Protein AF-A0A7S3ZDM8-F1 (afdb_monomer)

Structure (mmCIF, N/CA/C/O backbone):
data_AF-A0A7S3ZDM8-F1
#
_entry.id   AF-A0A7S3ZDM8-F1
#
loop_
_atom_site.group_PDB
_atom_site.id
_atom_site.type_symbol
_atom_site.label_atom_id
_atom_site.label_alt_id
_atom_site.label_comp_id
_atom_site.label_asym_id
_atom_site.label_entity_id
_atom_site.label_seq_id
_atom_site.pdbx_PDB_ins_code
_atom_site.Cartn_x
_atom_site.Cartn_y
_atom_site.Cartn_z
_atom_site.occupancy
_atom_site.B_iso_or_equiv
_atom_site.auth_seq_id
_atom_site.auth_comp_id
_atom_site.auth_asym_id
_atom_site.auth_atom_id
_atom_site.pdbx_PDB_model_num
ATOM 1 N N . PHE A 1 1 ? 28.206 9.295 -42.087 1.00 63.62 1 PHE A N 1
ATOM 2 C CA . PHE A 1 1 ? 29.499 9.952 -41.813 1.00 63.62 1 PHE A CA 1
ATOM 3 C C . PHE A 1 1 ? 30.711 9.133 -42.294 1.00 63.62 1 PHE A C 1
ATOM 5 O O . PHE A 1 1 ? 31.657 9.762 -42.730 1.00 63.62 1 PHE A O 1
ATOM 12 N N . LEU A 1 2 ? 30.675 7.784 -42.344 1.00 89.69 2 LEU A N 1
ATOM 13 C CA . LEU A 1 2 ? 31.757 6.954 -42.941 1.00 89.69 2 LEU A CA 1
ATOM 14 C C . LEU A 1 2 ? 31.311 5.938 -44.024 1.00 89.69 2 LEU A C 1
ATOM 16 O O . LEU A 1 2 ? 32.140 5.221 -44.565 1.00 89.69 2 LEU A O 1
ATOM 20 N N . ARG A 1 3 ? 30.014 5.883 -44.377 1.00 89.50 3 ARG A N 1
ATOM 21 C CA . ARG A 1 3 ? 29.419 4.890 -45.312 1.00 89.50 3 ARG A CA 1
ATOM 22 C C . ARG A 1 3 ? 29.640 3.417 -44.921 1.00 89.50 3 ARG A C 1
ATOM 24 O O . ARG A 1 3 ? 29.490 2.533 -45.758 1.00 89.50 3 ARG A O 1
ATOM 31 N N . GLU A 1 4 ? 29.946 3.151 -43.660 1.00 90.81 4 GLU A N 1
ATOM 32 C CA . GLU A 1 4 ? 30.005 1.788 -43.142 1.00 90.81 4 GLU A CA 1
ATOM 33 C C . GLU A 1 4 ? 28.607 1.150 -43.109 1.00 90.81 4 GLU A C 1
ATOM 35 O O . GLU A 1 4 ? 27.610 1.860 -42.910 1.00 90.81 4 GLU A O 1
ATOM 40 N N . PRO A 1 5 ? 28.512 -0.178 -43.301 1.00 92.00 5 PRO A N 1
ATOM 41 C CA . PRO A 1 5 ? 27.270 -0.895 -43.070 1.00 92.00 5 PRO A CA 1
ATOM 42 C C . PRO A 1 5 ? 26.828 -0.734 -41.604 1.00 92.00 5 PRO A C 1
ATOM 44 O O . PRO A 1 5 ? 27.678 -0.633 -40.716 1.00 92.00 5 PRO A O 1
ATOM 47 N N . PRO A 1 6 ? 25.512 -0.721 -41.323 1.00 91.06 6 PRO A N 1
ATOM 48 C CA . PRO A 1 6 ? 25.009 -0.601 -39.960 1.00 91.06 6 PRO A CA 1
ATOM 49 C C . PRO A 1 6 ? 25.617 -1.664 -39.041 1.00 91.06 6 PRO A C 1
ATOM 51 O O . PRO A 1 6 ? 25.611 -2.856 -39.362 1.00 91.06 6 PRO A O 1
ATOM 54 N N . ALA A 1 7 ? 26.125 -1.237 -37.884 1.00 90.31 7 ALA A N 1
ATOM 55 C CA . ALA A 1 7 ? 26.626 -2.158 -36.876 1.00 90.31 7 ALA A CA 1
ATOM 56 C C . ALA A 1 7 ? 25.489 -3.048 -36.359 1.00 90.31 7 ALA A C 1
ATOM 58 O O . ALA A 1 7 ? 24.348 -2.607 -36.212 1.00 90.31 7 ALA A O 1
ATOM 59 N N . LYS A 1 8 ? 25.810 -4.304 -36.035 1.00 91.81 8 LYS A N 1
ATOM 60 C CA . LYS A 1 8 ? 24.876 -5.160 -35.304 1.00 91.81 8 LYS A CA 1
ATOM 61 C C . LYS A 1 8 ? 24.687 -4.579 -33.910 1.00 91.81 8 LYS A C 1
ATOM 63 O O . LYS A 1 8 ? 25.659 -4.335 -33.201 1.00 91.81 8 LYS A O 1
ATOM 68 N N . PHE A 1 9 ? 23.439 -4.409 -33.513 1.00 88.25 9 PHE A N 1
ATOM 69 C CA . PHE A 1 9 ? 23.086 -3.990 -32.171 1.00 88.25 9 PHE A CA 1
ATOM 70 C C . PHE A 1 9 ? 21.857 -4.766 -31.707 1.00 88.25 9 PHE A C 1
ATOM 72 O O . PHE A 1 9 ? 21.109 -5.315 -32.518 1.00 88.25 9 PHE A O 1
ATOM 79 N N . LEU A 1 10 ? 21.680 -4.841 -30.393 1.00 86.50 10 LEU A N 1
ATOM 80 C CA . LEU A 1 10 ? 20.517 -5.450 -29.767 1.00 86.50 10 LEU A CA 1
ATOM 81 C C . LEU A 1 10 ? 19.801 -4.373 -28.968 1.00 86.50 10 LEU A C 1
ATOM 83 O O . LEU A 1 10 ? 20.408 -3.710 -28.124 1.00 86.50 10 LEU A O 1
ATOM 87 N N . TRP A 1 11 ? 18.508 -4.216 -29.227 1.00 80.69 11 TRP A N 1
ATOM 88 C CA . TRP A 1 11 ? 17.647 -3.451 -28.340 1.00 80.69 11 TRP A CA 1
ATOM 89 C C . TRP A 1 11 ? 17.573 -4.185 -27.000 1.00 80.69 11 TRP A C 1
ATOM 91 O O . TRP A 1 11 ? 17.268 -5.376 -26.952 1.00 80.69 11 TRP A O 1
ATOM 101 N N . SER A 1 12 ? 17.902 -3.488 -25.915 1.00 79.25 12 SER A N 1
ATOM 102 C CA . SER A 1 12 ? 17.826 -4.022 -24.555 1.00 79.25 12 SER A CA 1
ATOM 103 C C . SER A 1 12 ? 16.891 -3.158 -23.718 1.00 79.25 12 SER A C 1
ATOM 105 O O . SER A 1 12 ? 16.819 -1.946 -23.913 1.00 79.25 12 SER A O 1
ATOM 107 N N . GLY A 1 13 ? 16.171 -3.786 -22.788 1.00 83.00 13 GLY A N 1
ATOM 108 C CA . GLY A 1 13 ? 15.216 -3.107 -21.916 1.00 83.00 13 GLY A CA 1
ATOM 109 C C . GLY A 1 13 ? 13.762 -3.471 -22.204 1.00 83.00 13 GLY A C 1
ATOM 110 O O . GLY A 1 13 ? 13.467 -4.482 -22.834 1.00 83.00 13 GLY A O 1
ATOM 111 N N . PHE A 1 14 ? 12.859 -2.660 -21.657 1.00 88.19 14 PHE A N 1
ATOM 112 C CA . PHE A 1 14 ? 11.418 -2.838 -21.793 1.00 88.19 14 PHE A CA 1
ATOM 113 C C . PHE A 1 14 ? 10.937 -2.258 -23.129 1.00 88.19 14 PHE A C 1
ATOM 115 O O . PHE A 1 14 ? 11.175 -1.081 -23.397 1.00 88.19 14 PHE A O 1
ATOM 122 N N . ASP A 1 15 ? 10.256 -3.070 -23.937 1.00 90.56 15 ASP A N 1
ATOM 123 C CA . ASP A 1 15 ? 9.622 -2.638 -25.184 1.00 90.56 15 ASP A CA 1
ATOM 124 C C . ASP A 1 15 ? 8.120 -2.371 -24.945 1.00 90.56 15 ASP A C 1
ATOM 126 O O . ASP A 1 15 ? 7.346 -3.322 -24.769 1.00 90.56 15 ASP A O 1
ATOM 130 N N . PRO A 1 16 ? 7.681 -1.097 -24.933 1.00 89.88 16 PRO A N 1
ATOM 131 C CA . PRO A 1 16 ? 6.282 -0.756 -24.705 1.00 89.88 16 PRO A CA 1
ATOM 132 C C . PRO A 1 16 ? 5.371 -1.186 -25.861 1.00 89.88 16 PRO A C 1
ATOM 134 O O . PRO A 1 16 ? 4.211 -1.508 -25.615 1.00 89.88 16 PRO A O 1
ATOM 137 N N . HIS A 1 17 ? 5.862 -1.234 -27.104 1.00 90.44 17 HIS A N 1
ATOM 138 C CA . HIS A 1 17 ? 5.053 -1.658 -28.247 1.00 90.44 17 HIS A CA 1
ATOM 139 C C . HIS A 1 17 ? 4.777 -3.156 -28.185 1.00 90.44 17 HIS A C 1
ATOM 141 O O . HIS A 1 17 ? 3.628 -3.573 -28.329 1.00 90.44 17 HIS A O 1
ATOM 147 N N . ALA A 1 18 ? 5.807 -3.955 -27.896 1.00 89.69 18 ALA A N 1
ATOM 148 C CA . ALA A 1 18 ? 5.643 -5.390 -27.693 1.00 89.69 18 ALA A CA 1
ATOM 149 C C . ALA A 1 18 ? 4.737 -5.691 -26.488 1.00 89.69 18 ALA A C 1
ATOM 151 O O . ALA A 1 18 ? 3.889 -6.579 -26.562 1.00 89.69 18 ALA A O 1
ATOM 152 N N . TYR A 1 19 ? 4.869 -4.929 -25.394 1.00 88.56 19 TYR A N 1
ATOM 153 C CA . TYR A 1 19 ? 3.989 -5.064 -24.233 1.00 88.56 19 TYR A CA 1
ATOM 154 C C . TYR A 1 19 ? 2.526 -4.749 -24.570 1.00 88.56 19 TYR A C 1
ATOM 156 O O . TYR A 1 19 ? 1.648 -5.535 -24.228 1.00 88.56 19 TYR A O 1
ATOM 164 N N . LEU A 1 20 ? 2.252 -3.642 -25.267 1.00 88.44 20 LEU A N 1
ATOM 165 C CA . LEU A 1 20 ? 0.889 -3.272 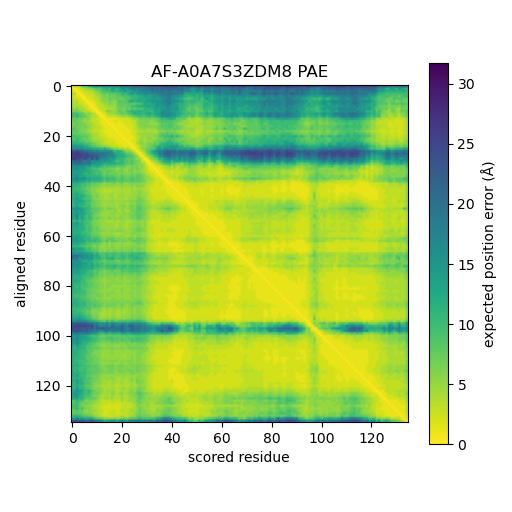-25.658 1.00 88.44 20 LEU A CA 1
ATOM 166 C C . LEU A 1 20 ? 0.277 -4.280 -26.633 1.00 88.44 20 LEU A C 1
ATOM 168 O O . LEU A 1 20 ? -0.886 -4.632 -26.475 1.00 88.44 20 LEU A O 1
ATOM 172 N N . ALA A 1 21 ? 1.056 -4.782 -27.595 1.00 89.38 21 ALA A N 1
ATOM 173 C CA . ALA A 1 21 ? 0.606 -5.837 -28.499 1.00 89.38 21 ALA A CA 1
ATOM 174 C C . ALA A 1 21 ? 0.275 -7.128 -27.736 1.00 89.38 21 ALA A C 1
ATOM 176 O O . ALA A 1 21 ? -0.737 -7.761 -28.022 1.00 89.38 21 ALA A O 1
ATOM 177 N N . LYS A 1 22 ? 1.088 -7.484 -26.730 1.00 86.56 22 LYS A N 1
ATOM 178 C CA . LYS A 1 22 ? 0.808 -8.617 -25.842 1.00 86.56 22 LYS A CA 1
ATOM 179 C C . LYS A 1 22 ? -0.497 -8.410 -25.073 1.00 86.56 22 LYS A C 1
ATOM 181 O O . LYS A 1 22 ? -1.328 -9.302 -25.092 1.00 86.56 22 LYS A O 1
ATOM 186 N N . VAL A 1 23 ? -0.681 -7.256 -24.426 1.00 84.00 23 VAL A N 1
ATOM 187 C CA . VAL A 1 23 ? -1.902 -6.949 -23.655 1.00 84.00 23 VAL A CA 1
ATOM 188 C C . VAL A 1 23 ? -3.141 -6.931 -24.550 1.00 84.00 23 VAL A C 1
ATOM 190 O O . VAL A 1 23 ? -4.175 -7.435 -24.150 1.00 84.00 23 VAL A O 1
ATOM 193 N N . ALA A 1 24 ? -3.044 -6.389 -25.766 1.00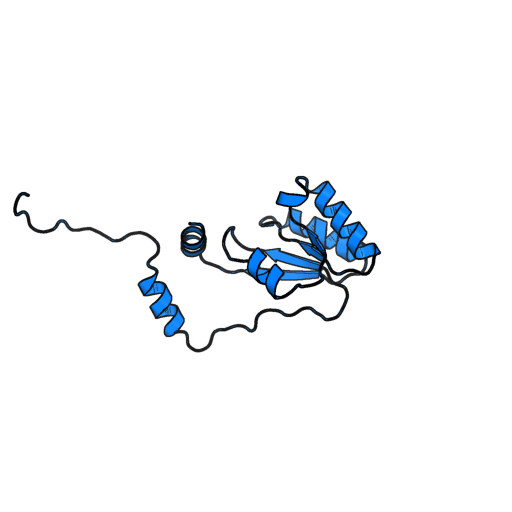 83.31 24 ALA A N 1
ATOM 194 C CA . ALA A 1 24 ? -4.159 -6.371 -26.712 1.00 83.31 24 ALA A CA 1
ATOM 195 C C . ALA A 1 24 ? -4.519 -7.765 -27.255 1.00 83.31 24 ALA A C 1
ATOM 197 O O . ALA A 1 24 ? -5.655 -7.981 -27.658 1.00 83.31 24 ALA A O 1
ATOM 198 N N . ALA A 1 25 ? -3.556 -8.690 -27.298 1.00 82.81 25 ALA A N 1
ATOM 199 C CA . ALA A 1 25 ? -3.792 -10.083 -27.675 1.00 82.81 25 ALA A CA 1
ATOM 200 C C . ALA A 1 25 ? -4.335 -10.934 -26.511 1.00 82.81 25 ALA A C 1
ATOM 202 O O . ALA A 1 25 ? -4.917 -11.989 -26.751 1.00 82.81 25 ALA A O 1
ATOM 203 N N . ASP A 1 26 ? -4.136 -10.484 -25.271 1.00 78.50 26 ASP A N 1
ATOM 204 C CA . ASP A 1 26 ? -4.660 -11.086 -24.041 1.00 78.50 26 ASP A CA 1
ATOM 205 C C . ASP A 1 26 ? -6.071 -10.513 -23.777 1.00 78.50 26 ASP A C 1
ATOM 207 O O . ASP A 1 26 ? -6.286 -9.696 -22.884 1.00 78.50 26 ASP A O 1
ATOM 211 N N . ASP A 1 27 ? -7.031 -10.882 -24.634 1.00 59.75 27 ASP A N 1
ATOM 212 C CA . ASP A 1 27 ? -8.394 -10.310 -24.704 1.00 59.75 27 ASP A CA 1
ATOM 213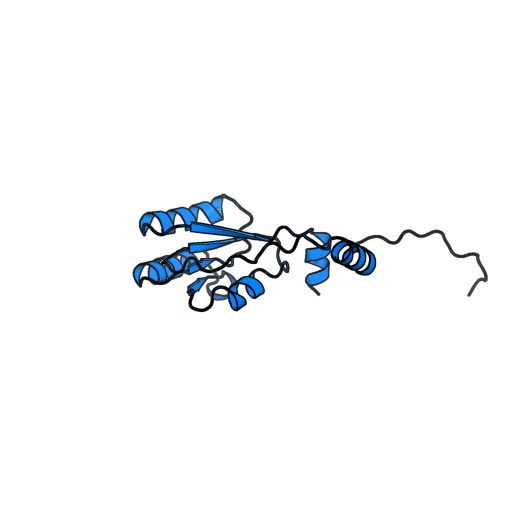 C C . ASP A 1 27 ? -9.228 -10.515 -23.413 1.00 59.75 27 ASP A C 1
ATOM 215 O O . ASP A 1 27 ? -10.273 -9.896 -23.239 1.00 59.75 27 ASP A O 1
ATOM 219 N N . ASP A 1 28 ? -8.764 -11.352 -22.473 1.00 53.28 28 ASP A N 1
ATOM 220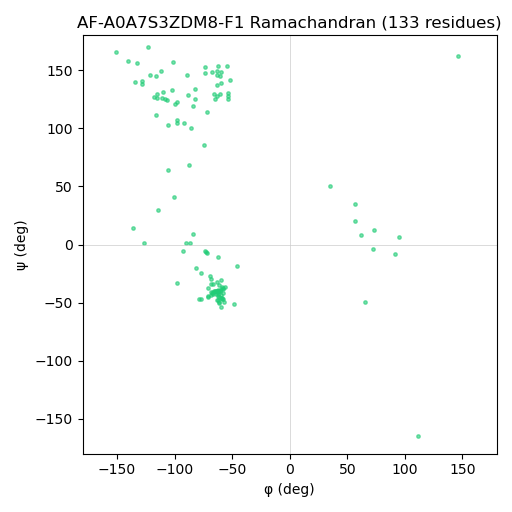 C CA . ASP A 1 28 ? -9.644 -11.980 -21.474 1.00 53.28 28 ASP A CA 1
ATOM 221 C C . ASP A 1 28 ? -9.121 -11.986 -20.021 1.00 53.28 28 ASP A C 1
ATOM 223 O O . ASP A 1 28 ? -9.654 -12.690 -19.165 1.00 53.28 28 ASP A O 1
ATOM 227 N N . SER A 1 29 ? -8.083 -11.209 -19.684 1.00 56.25 29 SER A N 1
ATOM 228 C CA . SER A 1 29 ? -7.503 -11.217 -18.324 1.00 56.25 29 SER A CA 1
ATOM 229 C C . SER A 1 29 ? -7.662 -9.904 -17.551 1.00 56.25 29 SER A C 1
ATOM 231 O O . SER A 1 29 ? -6.819 -9.558 -16.713 1.00 56.25 29 SER A O 1
ATOM 233 N N . TRP A 1 30 ? -8.722 -9.138 -17.809 1.00 57.22 30 TRP A N 1
ATOM 234 C CA . TRP A 1 30 ? -9.079 -8.039 -16.915 1.00 57.22 30 TRP A CA 1
ATOM 235 C C . TRP A 1 30 ? -9.710 -8.632 -15.658 1.00 57.22 30 TRP A C 1
ATOM 237 O O . TRP A 1 30 ? -10.928 -8.760 -15.566 1.00 57.22 30 TRP A O 1
ATOM 247 N N . GLU A 1 31 ? -8.883 -9.015 -14.682 1.00 65.25 31 GLU A N 1
ATOM 248 C CA . GLU A 1 31 ? -9.400 -9.300 -13.346 1.00 65.25 31 GLU A CA 1
ATOM 249 C C . GLU A 1 31 ? -10.203 -8.084 -12.870 1.00 65.25 31 GLU A C 1
ATOM 251 O O . GLU A 1 31 ? -9.721 -6.942 -12.919 1.00 65.25 31 GLU A O 1
ATOM 256 N N . GLU A 1 32 ? -11.442 -8.321 -12.429 1.00 73.62 32 GLU A N 1
ATOM 257 C CA . GLU A 1 32 ? -12.236 -7.271 -11.808 1.00 73.62 32 GLU A CA 1
ATOM 258 C C . GLU A 1 32 ? -11.427 -6.658 -10.665 1.00 73.62 32 GLU A C 1
ATOM 260 O O . GLU A 1 32 ? -10.932 -7.347 -9.768 1.00 73.62 32 GLU A O 1
ATOM 265 N N . LEU A 1 33 ? -11.267 -5.334 -10.712 1.00 80.69 33 LEU A N 1
ATOM 266 C CA . LEU A 1 33 ? -10.540 -4.636 -9.665 1.00 80.69 33 LEU A CA 1
ATOM 267 C C . LEU A 1 33 ? -11.237 -4.876 -8.322 1.00 80.69 33 LEU A C 1
ATOM 269 O O . LEU A 1 33 ? -12.463 -4.787 -8.246 1.00 80.69 33 LEU A O 1
ATOM 273 N N . PRO A 1 34 ? -10.475 -5.105 -7.243 1.00 86.69 34 PRO A N 1
ATOM 274 C CA . PRO A 1 34 ? -11.072 -5.391 -5.956 1.00 86.69 34 PRO A CA 1
ATOM 275 C C . PRO A 1 34 ? -11.897 -4.196 -5.461 1.00 86.69 34 PRO A C 1
ATOM 277 O O . PRO A 1 34 ? -11.471 -3.039 -5.536 1.00 86.69 34 PRO A O 1
ATOM 280 N N . GLU A 1 35 ? -13.072 -4.496 -4.912 1.00 91.06 35 GLU A N 1
ATOM 281 C CA . GLU A 1 35 ? -13.994 -3.503 -4.360 1.00 91.06 35 GLU A CA 1
ATOM 282 C C . GLU A 1 35 ? -13.931 -3.447 -2.820 1.00 91.06 35 GLU A C 1
ATOM 284 O O . GLU A 1 35 ? -13.502 -4.414 -2.167 1.00 91.06 35 GLU A O 1
ATOM 289 N N . PRO A 1 36 ? -14.338 -2.325 -2.196 1.00 92.06 36 PRO A N 1
ATOM 290 C CA . PRO A 1 36 ? -14.575 -2.236 -0.754 1.00 92.06 36 PRO A CA 1
ATOM 291 C C . PRO A 1 36 ? -15.518 -3.339 -0.250 1.00 92.06 36 PRO A C 1
ATOM 293 O O . PRO A 1 36 ? -16.506 -3.660 -0.899 1.00 92.06 36 PRO A O 1
ATOM 296 N N . SER A 1 37 ? -15.262 -3.890 0.939 1.00 91.12 37 SER A N 1
ATOM 297 C CA . SER A 1 37 ? -16.088 -4.972 1.509 1.00 91.12 37 SER A CA 1
ATOM 298 C C . SER A 1 37 ? -17.466 -4.518 2.011 1.00 91.12 37 SER A C 1
ATOM 300 O O . SER A 1 37 ? -18.255 -5.344 2.459 1.00 91.12 37 SER A O 1
ATOM 302 N N . GLY A 1 38 ? -17.741 -3.209 2.023 1.00 90.38 38 GLY A N 1
ATOM 303 C CA . GLY A 1 38 ? -18.951 -2.629 2.621 1.00 90.38 38 GLY A CA 1
ATOM 304 C C . GLY A 1 38 ? -18.970 -2.643 4.156 1.00 90.38 38 GLY A C 1
ATOM 305 O O . GLY A 1 38 ? -19.875 -2.076 4.762 1.00 90.38 38 GLY A O 1
ATOM 306 N N . SER A 1 39 ? -17.961 -3.241 4.791 1.00 94.75 39 SER A N 1
ATOM 307 C CA . SER A 1 39 ? -17.802 -3.314 6.243 1.00 94.75 39 SER A CA 1
ATOM 308 C C . SER A 1 39 ? -16.462 -2.718 6.678 1.00 94.75 39 SER A C 1
ATOM 310 O O . SER A 1 39 ? -15.605 -2.394 5.848 1.00 94.75 39 SER A O 1
ATOM 312 N N . GLN A 1 40 ? -16.282 -2.533 7.988 1.00 97.62 40 GLN A N 1
ATOM 313 C CA . GLN A 1 40 ? -15.012 -2.043 8.506 1.00 97.62 40 GLN A CA 1
ATOM 314 C C . GLN A 1 40 ? -13.897 -3.053 8.211 1.00 97.62 40 GLN A C 1
ATOM 316 O O . GLN A 1 40 ? -14.002 -4.222 8.572 1.00 97.62 40 GLN A O 1
ATOM 321 N N . GLU A 1 41 ? -12.807 -2.597 7.598 1.00 97.75 41 GLU A N 1
ATOM 322 C CA . GLU A 1 41 ? -11.679 -3.454 7.229 1.00 97.75 41 GLU A CA 1
ATOM 323 C C . GLU A 1 41 ? -10.339 -2.704 7.218 1.00 97.75 41 GLU A C 1
ATOM 325 O O . GLU A 1 41 ? -10.283 -1.469 7.186 1.00 97.75 41 GLU A O 1
ATOM 330 N N . MET A 1 42 ? -9.245 -3.464 7.182 1.00 97.56 42 MET A N 1
ATOM 331 C CA . MET A 1 42 ? -7.918 -2.960 6.846 1.00 97.56 42 MET A CA 1
ATOM 332 C C . MET A 1 42 ? -7.466 -3.523 5.496 1.00 97.56 42 MET A C 1
ATOM 334 O O . MET A 1 42 ? -7.394 -4.737 5.317 1.00 97.56 42 MET A O 1
ATOM 338 N N . VAL A 1 43 ? -7.083 -2.645 4.571 1.00 95.88 43 VAL A N 1
ATOM 339 C CA . VAL A 1 43 ? -6.502 -3.027 3.278 1.00 95.88 43 VAL A CA 1
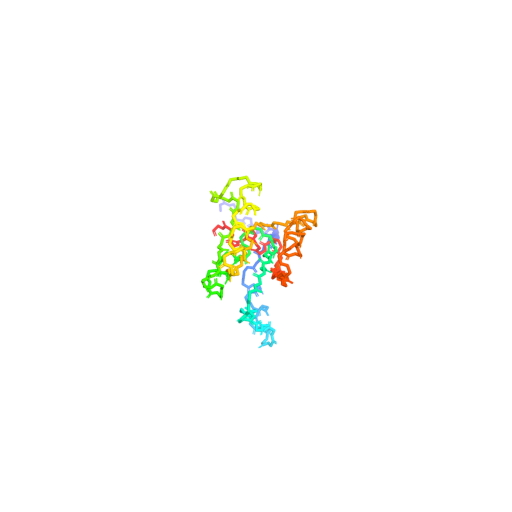ATOM 340 C C . VAL A 1 43 ? -5.004 -2.737 3.281 1.00 95.88 43 VAL A C 1
ATOM 342 O O . VAL A 1 43 ? -4.582 -1.606 3.519 1.00 95.88 43 VAL A O 1
ATOM 345 N N . LEU A 1 44 ? -4.187 -3.753 3.004 1.00 94.44 44 LEU A N 1
ATOM 346 C CA . LEU A 1 44 ? -2.742 -3.620 2.814 1.00 94.44 44 LEU A CA 1
ATOM 347 C C . LEU A 1 44 ? -2.427 -3.586 1.319 1.00 94.44 44 LEU A C 1
ATOM 349 O O . LEU A 1 44 ? -2.731 -4.547 0.615 1.00 94.44 44 LEU A O 1
ATOM 353 N N . LEU A 1 45 ? -1.796 -2.514 0.838 1.00 92.50 45 LEU A N 1
ATOM 354 C CA . LEU A 1 45 ? -1.321 -2.445 -0.545 1.00 92.50 45 LEU A CA 1
ATOM 355 C C . LEU A 1 45 ? 0.099 -3.011 -0.641 1.00 92.50 45 LEU A C 1
ATOM 357 O O . LEU A 1 45 ? 0.995 -2.592 0.095 1.00 92.50 45 LEU A O 1
ATOM 361 N N . VAL A 1 46 ? 0.318 -3.941 -1.568 1.00 90.06 46 VAL A N 1
ATOM 362 C CA . VAL A 1 46 ? 1.611 -4.603 -1.796 1.00 90.06 46 VAL A CA 1
ATOM 363 C C . VAL A 1 46 ? 1.975 -4.512 -3.273 1.00 90.06 46 VAL A C 1
ATOM 365 O O . VAL A 1 46 ? 1.113 -4.595 -4.140 1.00 90.06 46 VAL A O 1
ATOM 368 N N . GLY A 1 47 ? 3.249 -4.277 -3.575 1.00 87.81 47 GLY A N 1
ATOM 369 C CA . GLY A 1 47 ? 3.750 -4.211 -4.950 1.00 87.81 47 GLY A CA 1
ATOM 370 C C . GLY A 1 47 ? 4.881 -3.194 -5.112 1.00 87.81 47 GLY A C 1
ATOM 371 O O . GLY A 1 47 ? 5.045 -2.302 -4.267 1.00 87.81 47 GLY A O 1
ATOM 372 N N . PRO A 1 48 ? 5.666 -3.283 -6.198 1.00 85.81 48 PRO A N 1
ATOM 373 C CA . PRO A 1 48 ? 6.837 -2.434 -6.408 1.00 85.81 48 PRO A CA 1
ATOM 374 C C . PRO A 1 48 ? 6.454 -0.949 -6.502 1.00 85.81 48 PRO A C 1
ATOM 376 O O . PRO A 1 48 ? 5.322 -0.627 -6.854 1.00 85.81 48 PRO A O 1
ATOM 379 N N . PRO A 1 49 ? 7.347 -0.003 -6.163 1.00 85.38 49 PRO A N 1
ATOM 380 C CA . PRO A 1 49 ? 7.075 1.423 -6.370 1.00 85.38 49 PRO A CA 1
ATOM 381 C C . PRO A 1 49 ? 6.692 1.709 -7.834 1.00 85.38 49 PRO A C 1
ATOM 383 O O . PRO A 1 49 ? 7.063 0.950 -8.724 1.00 85.38 49 PRO A O 1
ATOM 386 N N . ALA A 1 50 ? 5.917 2.776 -8.060 1.00 83.75 50 ALA A N 1
ATOM 387 C CA . ALA A 1 50 ? 5.380 3.178 -9.372 1.00 83.75 50 ALA A CA 1
ATOM 388 C C . ALA A 1 50 ? 4.433 2.183 -10.080 1.00 83.75 50 ALA A C 1
ATOM 390 O O . ALA A 1 50 ? 3.980 2.440 -11.186 1.00 83.75 50 ALA A O 1
ATOM 391 N N . SER A 1 51 ? 4.018 1.100 -9.419 1.00 86.25 51 SER A N 1
ATOM 392 C CA . SER A 1 51 ? 3.042 0.142 -9.968 1.00 86.25 51 SER A CA 1
ATOM 393 C C . SER A 1 51 ? 1.592 0.657 -10.054 1.00 86.25 51 SER A C 1
ATOM 395 O O . SER A 1 51 ? 0.718 -0.025 -10.579 1.00 86.25 51 SER A O 1
ATOM 397 N N . GLY A 1 52 ? 1.299 1.838 -9.497 1.00 86.88 52 GLY A N 1
ATOM 398 C CA . GLY A 1 52 ? -0.047 2.427 -9.499 1.00 86.88 52 GLY A CA 1
ATOM 399 C C . GLY A 1 52 ? -0.914 2.163 -8.256 1.00 86.88 52 GLY A C 1
ATOM 400 O O . GLY A 1 52 ? -2.062 2.604 -8.241 1.00 86.88 52 GLY A O 1
ATOM 401 N N . LYS A 1 53 ? -0.389 1.534 -7.191 1.00 88.81 53 LYS A N 1
ATOM 402 C CA . LYS A 1 53 ? -1.121 1.231 -5.932 1.00 88.81 53 LYS A CA 1
ATOM 403 C C . LYS A 1 53 ? -1.883 2.430 -5.380 1.00 88.81 53 LYS A C 1
ATOM 405 O O . LYS A 1 53 ? -3.082 2.347 -5.128 1.00 88.81 53 LYS A O 1
ATOM 410 N N . SER A 1 54 ? -1.202 3.566 -5.244 1.00 88.38 54 SER A N 1
ATOM 411 C CA . SER A 1 54 ? -1.800 4.786 -4.702 1.00 88.38 54 SER A CA 1
ATOM 412 C C . SER A 1 54 ? -2.940 5.301 -5.582 1.00 88.38 54 SER A C 1
ATOM 414 O O . SER A 1 54 ? -3.912 5.852 -5.071 1.00 88.38 54 SER A O 1
ATOM 416 N N . ARG A 1 55 ? -2.860 5.107 -6.907 1.00 89.94 55 ARG A N 1
ATOM 417 C CA . ARG A 1 55 ? -3.949 5.456 -7.826 1.00 89.94 55 ARG A CA 1
ATOM 418 C C . ARG A 1 55 ? -5.133 4.508 -7.654 1.00 89.94 55 ARG A C 1
ATOM 420 O O . ARG A 1 55 ? -6.255 4.991 -7.549 1.00 89.94 55 ARG A O 1
ATOM 427 N N . LEU A 1 56 ? -4.891 3.200 -7.545 1.00 89.69 56 LEU A N 1
ATOM 428 C CA . LEU A 1 56 ? -5.937 2.210 -7.270 1.00 89.69 56 LEU A CA 1
ATOM 429 C C . LEU A 1 56 ? -6.680 2.529 -5.963 1.00 89.69 56 LEU A C 1
ATOM 431 O O . LEU A 1 56 ? -7.906 2.627 -5.959 1.00 89.69 56 LEU A O 1
ATOM 435 N N . ALA A 1 57 ? -5.942 2.781 -4.879 1.00 91.12 57 ALA A N 1
ATOM 436 C CA . ALA A 1 57 ? -6.521 3.115 -3.581 1.00 91.12 57 ALA A CA 1
ATOM 437 C C . ALA A 1 57 ? -7.336 4.415 -3.612 1.00 91.12 57 ALA A C 1
ATOM 439 O O . ALA A 1 57 ? -8.457 4.441 -3.112 1.00 91.12 57 ALA A O 1
ATOM 440 N N . LYS A 1 58 ? -6.834 5.477 -4.257 1.00 90.75 58 LYS A N 1
ATOM 441 C CA . LYS A 1 58 ? -7.587 6.736 -4.418 1.00 90.75 58 LYS A CA 1
ATOM 442 C C . LYS A 1 58 ? -8.885 6.557 -5.206 1.00 90.75 58 LYS A C 1
ATOM 444 O O . LYS A 1 58 ? -9.867 7.242 -4.926 1.00 90.75 58 LYS A O 1
ATOM 449 N N . THR A 1 59 ? -8.889 5.668 -6.195 1.00 91.25 59 THR A N 1
ATOM 450 C CA . THR A 1 59 ? -10.068 5.430 -7.032 1.00 91.25 59 THR A CA 1
ATOM 451 C C . THR A 1 59 ? -11.111 4.570 -6.319 1.00 91.25 59 THR A C 1
ATOM 453 O O . THR A 1 59 ? -12.287 4.931 -6.345 1.00 91.25 59 THR A O 1
ATOM 456 N N . LYS A 1 60 ? -10.695 3.464 -5.687 1.00 92.88 60 LYS A N 1
ATOM 457 C CA . LYS A 1 60 ? -11.602 2.430 -5.156 1.00 92.88 60 LYS A CA 1
ATOM 458 C C . LYS A 1 60 ? -11.897 2.555 -3.662 1.00 92.88 60 LYS A C 1
ATOM 460 O O . LYS A 1 60 ? -13.005 2.273 -3.234 1.00 92.88 60 LYS A O 1
ATOM 465 N N . LEU A 1 61 ? -10.947 3.027 -2.857 1.00 93.75 61 LEU A N 1
ATOM 466 C CA . LEU A 1 61 ? -11.055 3.068 -1.391 1.00 93.75 61 LEU A CA 1
ATOM 467 C C . LEU A 1 61 ? -11.424 4.469 -0.884 1.00 93.75 61 LEU A C 1
ATOM 469 O O . LEU A 1 61 ? -10.898 4.959 0.119 1.00 93.75 61 LEU A O 1
ATOM 473 N N . LYS A 1 62 ? -12.338 5.145 -1.588 1.00 91.12 62 LYS A N 1
ATOM 474 C CA . LYS A 1 62 ? -12.838 6.462 -1.176 1.00 91.12 62 LYS A CA 1
ATOM 475 C C . LYS A 1 62 ? -13.515 6.342 0.194 1.00 91.12 62 LYS A C 1
ATOM 477 O O . LYS A 1 62 ? -14.355 5.477 0.403 1.00 91.12 62 LYS A O 1
ATOM 482 N N . GLY A 1 63 ? -13.132 7.204 1.135 1.00 92.56 63 GLY A N 1
ATOM 483 C CA . GLY A 1 63 ? -13.647 7.187 2.511 1.00 92.56 63 GLY A CA 1
ATOM 484 C C . GLY A 1 63 ? -12.827 6.352 3.501 1.00 92.56 63 GLY A C 1
ATOM 485 O O . GLY A 1 63 ? -13.048 6.463 4.707 1.00 92.56 63 GLY A O 1
ATOM 486 N N . TYR A 1 64 ? -11.839 5.584 3.032 1.00 96.75 64 TYR A N 1
ATOM 487 C CA . TYR A 1 64 ? -10.891 4.909 3.916 1.00 96.75 64 TYR A CA 1
ATOM 488 C C . TYR A 1 64 ? -9.920 5.939 4.493 1.00 96.75 64 TYR A C 1
ATOM 490 O O . TYR A 1 64 ? -9.541 6.910 3.834 1.00 96.75 64 TYR A O 1
ATOM 498 N N . THR A 1 65 ? -9.472 5.713 5.727 1.00 96.19 65 THR A N 1
ATOM 499 C CA . THR A 1 65 ? -8.346 6.480 6.264 1.00 96.19 65 THR A CA 1
ATOM 500 C C . THR A 1 65 ? -7.079 6.028 5.559 1.00 96.19 65 THR A C 1
ATOM 502 O O . THR A 1 65 ? -6.659 4.878 5.700 1.00 96.19 65 THR A O 1
ATOM 505 N N . TRP A 1 66 ? -6.479 6.932 4.790 1.00 94.38 66 TRP A N 1
ATOM 506 C CA . TRP A 1 66 ? -5.255 6.646 4.060 1.00 94.38 66 TRP A CA 1
ATOM 507 C C . TRP A 1 66 ? -4.037 6.837 4.958 1.00 94.38 66 TRP A C 1
ATOM 509 O O . TRP A 1 66 ? -3.787 7.931 5.464 1.00 94.38 66 TRP A O 1
ATOM 519 N N . VAL A 1 67 ? -3.282 5.760 5.162 1.00 93.88 67 VAL A N 1
ATOM 520 C CA . VAL A 1 67 ? -2.068 5.752 5.973 1.00 93.88 67 VAL A CA 1
ATOM 521 C C . VAL A 1 67 ? -0.880 5.420 5.082 1.00 93.88 67 VAL A C 1
ATOM 523 O O . VAL A 1 67 ? -0.734 4.290 4.616 1.00 93.88 67 VAL A O 1
ATOM 526 N N . ASN A 1 68 ? -0.006 6.401 4.877 1.00 90.44 68 ASN A N 1
ATOM 527 C CA . ASN A 1 68 ? 1.252 6.235 4.157 1.00 90.44 68 ASN A CA 1
ATOM 528 C C . ASN A 1 68 ? 2.425 6.874 4.921 1.00 90.44 68 ASN A C 1
ATOM 530 O O . ASN A 1 68 ? 2.287 7.788 5.742 1.00 90.44 68 ASN A O 1
ATOM 534 N N . ARG A 1 69 ? 3.625 6.373 4.646 1.00 85.00 69 ARG A N 1
ATOM 535 C CA . ARG A 1 69 ? 4.846 6.781 5.335 1.00 85.00 69 ARG A CA 1
ATOM 536 C C . ARG A 1 69 ? 5.351 8.132 4.853 1.00 85.00 69 ARG A C 1
ATOM 538 O O . ARG A 1 69 ? 5.989 8.818 5.639 1.00 85.00 69 ARG A O 1
ATOM 545 N N . ASP A 1 70 ? 5.010 8.550 3.639 1.00 85.00 70 ASP A N 1
ATOM 546 C CA . ASP A 1 70 ? 5.402 9.866 3.126 1.00 85.00 70 ASP A CA 1
ATOM 547 C C . ASP A 1 70 ? 4.728 10.996 3.919 1.00 85.00 70 ASP A C 1
ATOM 549 O O . ASP A 1 70 ? 5.378 11.978 4.277 1.00 85.00 70 ASP A O 1
ATOM 553 N N . THR A 1 71 ? 3.451 10.833 4.288 1.00 87.75 71 THR A N 1
ATOM 554 C CA . THR A 1 71 ? 2.725 11.828 5.091 1.00 87.75 71 THR A CA 1
ATOM 5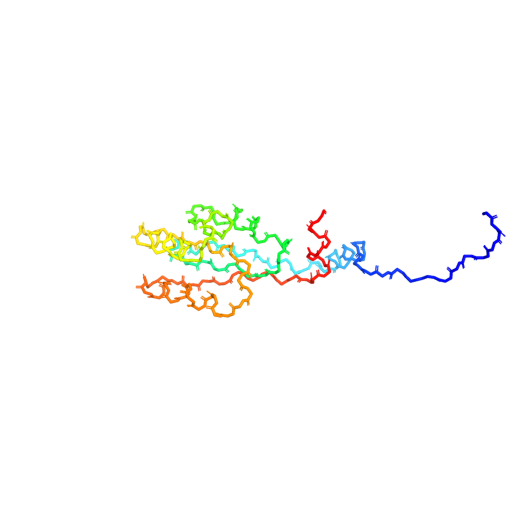55 C C . THR A 1 71 ? 3.090 11.740 6.571 1.00 87.75 71 THR A C 1
ATOM 557 O O . THR A 1 71 ? 3.381 12.757 7.203 1.00 87.75 71 THR A O 1
ATOM 560 N N . TYR A 1 72 ? 3.111 10.534 7.148 1.00 89.69 72 TYR A N 1
ATOM 561 C CA . TYR A 1 72 ? 3.288 10.366 8.596 1.00 89.69 72 TYR A CA 1
ATOM 562 C C . TYR A 1 72 ? 4.746 10.174 9.042 1.00 89.69 72 TYR A C 1
ATOM 564 O O . TYR A 1 72 ? 5.028 10.210 10.243 1.00 89.69 72 TYR A O 1
ATOM 572 N N . LYS A 1 73 ? 5.684 10.054 8.094 1.00 87.62 73 LYS A N 1
ATOM 573 C CA . LYS A 1 73 ? 7.152 9.953 8.232 1.00 87.62 73 LYS A CA 1
ATOM 574 C C . LYS A 1 73 ? 7.656 8.686 8.933 1.00 87.62 73 LYS A C 1
ATOM 576 O O . LYS A 1 73 ? 8.559 8.010 8.437 1.00 87.62 73 LYS A O 1
ATOM 581 N N . THR A 1 74 ? 7.092 8.341 10.089 1.00 90.38 74 THR A N 1
ATOM 582 C CA . THR A 1 74 ? 7.526 7.203 10.910 1.00 90.38 74 THR A CA 1
ATOM 583 C C . THR A 1 74 ? 6.483 6.091 10.937 1.00 90.38 74 THR A C 1
ATOM 585 O O . THR A 1 74 ? 5.276 6.329 10.866 1.00 90.38 74 THR A O 1
ATOM 588 N N . GLN A 1 75 ? 6.957 4.853 11.078 1.00 88.56 75 GLN A N 1
ATOM 589 C CA . GLN A 1 75 ? 6.099 3.669 11.166 1.00 88.56 75 GLN A CA 1
ATOM 590 C C . GLN A 1 75 ? 5.192 3.712 12.400 1.00 88.56 75 GLN A C 1
ATOM 592 O O . GLN A 1 75 ? 3.995 3.483 12.275 1.00 88.56 75 GLN A O 1
ATOM 597 N N . ALA A 1 76 ? 5.724 4.124 13.554 1.00 92.12 76 ALA A N 1
ATOM 598 C CA . ALA A 1 76 ? 4.940 4.284 14.778 1.00 92.12 76 ALA A CA 1
ATOM 599 C C . ALA A 1 76 ? 3.790 5.298 14.618 1.00 92.12 76 ALA A C 1
ATOM 601 O O . ALA A 1 76 ? 2.686 5.068 15.104 1.00 92.12 76 ALA A O 1
ATOM 602 N N . LYS A 1 77 ? 4.012 6.406 13.892 1.00 94.25 77 LYS A N 1
ATOM 603 C CA . LYS A 1 77 ? 2.941 7.371 13.592 1.00 94.25 77 LYS A CA 1
ATOM 604 C C . LYS A 1 77 ? 1.881 6.767 12.671 1.00 94.25 77 LYS A C 1
ATOM 606 O O . LYS A 1 77 ? 0.699 6.944 12.938 1.00 94.25 77 LYS A O 1
ATOM 611 N N . CYS A 1 78 ? 2.289 6.019 11.644 1.00 94.44 78 CYS A N 1
ATOM 612 C CA . CYS A 1 78 ? 1.356 5.304 10.767 1.00 94.44 78 CYS A CA 1
ATOM 613 C C . CYS A 1 78 ? 0.479 4.319 11.558 1.00 94.44 78 CYS A C 1
ATOM 615 O O . CYS A 1 78 ? -0.737 4.308 11.397 1.00 94.44 78 CYS A O 1
ATOM 617 N N . GLN A 1 79 ? 1.090 3.529 12.443 1.00 94.81 79 GLN A N 1
ATOM 618 C CA . GLN A 1 79 ? 0.395 2.564 13.299 1.00 94.81 79 GLN A CA 1
ATOM 619 C C . GLN A 1 79 ? -0.602 3.246 14.232 1.00 94.81 79 GLN A C 1
ATOM 621 O O . GLN A 1 79 ? -1.754 2.829 14.298 1.00 94.81 79 GLN A O 1
ATOM 626 N N . LYS A 1 80 ? -0.196 4.345 14.878 1.00 96.19 80 LYS A N 1
ATOM 627 C CA . LYS A 1 80 ? -1.082 5.124 15.748 1.00 96.19 80 LYS A CA 1
ATOM 628 C C . LYS A 1 80 ? -2.302 5.657 14.991 1.00 96.19 80 LYS A C 1
ATOM 630 O O . LYS A 1 80 ? -3.421 5.517 15.469 1.00 96.19 80 LYS A O 1
ATOM 635 N N . VAL A 1 81 ? -2.099 6.225 13.801 1.00 96.94 81 VAL A N 1
ATOM 636 C CA . VAL A 1 81 ? -3.200 6.730 12.963 1.00 96.94 81 VAL A CA 1
ATOM 637 C C . VAL A 1 81 ? -4.126 5.595 12.524 1.00 96.94 81 VAL A C 1
ATOM 639 O O . VAL A 1 81 ? -5.343 5.766 12.545 1.00 96.94 81 VAL A O 1
ATOM 642 N N . ALA A 1 82 ? -3.570 4.433 12.167 1.00 96.75 82 ALA A N 1
ATOM 643 C CA . ALA A 1 82 ? -4.363 3.253 11.842 1.00 96.75 82 ALA A CA 1
ATOM 644 C C . ALA A 1 82 ? -5.215 2.804 13.043 1.00 96.75 82 ALA A C 1
ATOM 646 O O . ALA A 1 82 ? -6.423 2.648 12.894 1.00 96.75 82 ALA A O 1
ATOM 647 N N . GLU A 1 83 ? -4.628 2.670 14.237 1.00 97.12 83 GLU A N 1
ATOM 648 C CA . GLU A 1 83 ? -5.358 2.319 15.468 1.00 97.12 83 GLU A CA 1
ATOM 649 C C . GLU A 1 83 ? -6.467 3.329 15.797 1.00 97.12 83 GLU A C 1
ATOM 651 O O . GLU A 1 83 ? -7.602 2.947 16.082 1.00 97.12 83 GLU A O 1
ATOM 656 N N . GLU A 1 84 ? -6.177 4.630 15.724 1.00 97.62 84 GLU A N 1
ATOM 657 C CA . GLU A 1 84 ? -7.164 5.684 15.981 1.00 97.62 84 GLU A CA 1
ATOM 658 C C . GLU A 1 84 ? -8.327 5.656 14.984 1.00 97.62 84 GLU A C 1
ATOM 660 O O . GLU A 1 84 ? -9.476 5.883 15.367 1.00 97.62 84 GLU A O 1
ATOM 665 N N . ALA A 1 85 ? -8.051 5.386 13.708 1.00 97.69 85 ALA A N 1
ATOM 666 C CA . ALA A 1 85 ? -9.081 5.274 12.684 1.00 97.69 85 ALA A CA 1
ATOM 667 C C . ALA A 1 85 ? -9.964 4.038 12.895 1.00 97.69 85 ALA A C 1
ATOM 669 O O . ALA A 1 85 ? -11.190 4.155 12.834 1.00 97.69 85 ALA A O 1
ATOM 670 N N . LEU A 1 86 ? -9.358 2.890 13.216 1.00 97.88 86 LEU A N 1
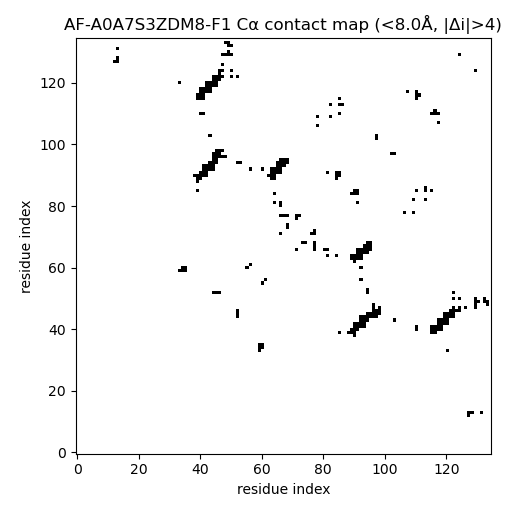ATOM 671 C CA . LEU A 1 86 ? -10.096 1.662 13.509 1.00 97.88 86 LEU A CA 1
ATOM 672 C C . LEU A 1 86 ? -10.978 1.815 14.755 1.00 97.88 86 LEU A C 1
ATOM 674 O O . LEU A 1 86 ? -12.141 1.422 14.731 1.00 97.88 86 LEU A O 1
ATOM 678 N N . ASN A 1 87 ? -10.480 2.469 15.808 1.00 97.19 87 ASN A N 1
ATOM 679 C CA . ASN A 1 87 ? -11.274 2.789 17.001 1.00 97.19 87 ASN A CA 1
ATOM 680 C C . ASN A 1 87 ? -12.494 3.671 16.704 1.00 97.19 87 ASN A C 1
ATOM 682 O O . ASN A 1 87 ? -13.508 3.573 17.386 1.00 97.19 87 ASN A O 1
ATOM 686 N N . LYS A 1 88 ? -12.409 4.530 15.684 1.00 97.12 88 LYS A N 1
ATOM 687 C CA . LYS A 1 88 ? -13.514 5.391 15.235 1.00 97.12 88 LYS A CA 1
ATOM 688 C C . LYS A 1 88 ? -14.479 4.682 14.276 1.00 97.12 88 LYS A C 1
ATOM 690 O O . LYS A 1 88 ? -15.300 5.352 13.657 1.00 97.12 88 LYS A O 1
ATOM 695 N N . GLY A 1 89 ? -14.357 3.365 14.098 1.00 96.69 89 GLY A N 1
ATOM 696 C CA . GLY A 1 89 ? -15.201 2.595 13.183 1.00 96.69 89 GLY A CA 1
ATOM 697 C C . GLY A 1 89 ? -14.880 2.810 11.699 1.00 96.69 89 GLY A C 1
ATOM 698 O O . GLY A 1 89 ? -15.665 2.414 10.844 1.00 96.69 89 GLY A O 1
ATOM 699 N N . LYS A 1 90 ? -13.750 3.448 11.359 1.00 97.62 90 LYS A N 1
ATOM 700 C CA . LYS A 1 90 ? -13.358 3.686 9.961 1.00 97.62 90 LYS A CA 1
ATOM 701 C C . LYS A 1 90 ? -12.529 2.529 9.419 1.00 97.62 90 LYS A C 1
ATOM 703 O O . LYS A 1 90 ? -11.715 1.959 10.146 1.00 97.62 90 LYS A O 1
ATOM 708 N N . SER A 1 91 ? -12.684 2.236 8.131 1.00 98.00 91 SER A N 1
ATOM 709 C CA . SER A 1 91 ? -11.752 1.372 7.402 1.00 98.00 91 SER A CA 1
ATOM 710 C C . SER A 1 91 ? -10.439 2.104 7.119 1.00 98.00 91 SER A C 1
ATOM 712 O O . SER A 1 91 ? -10.400 3.337 7.016 1.00 98.00 91 SER A O 1
ATOM 714 N N . VAL A 1 92 ? -9.351 1.347 6.999 1.00 97.31 92 VAL A N 1
ATOM 715 C CA . VAL A 1 92 ? -7.994 1.887 6.836 1.00 97.31 92 VAL A CA 1
ATOM 716 C C . VAL A 1 92 ? -7.320 1.249 5.633 1.00 97.31 92 VAL A C 1
ATOM 718 O O . VAL A 1 92 ? -7.415 0.042 5.437 1.00 97.31 92 VAL A O 1
ATOM 721 N N . VAL A 1 93 ? -6.606 2.049 4.844 1.00 96.25 93 VAL A N 1
ATOM 722 C CA . VAL A 1 93 ? -5.715 1.553 3.791 1.00 96.25 93 VAL A CA 1
ATOM 723 C C . VAL A 1 93 ? -4.269 1.906 4.120 1.00 96.25 93 VAL A C 1
ATOM 725 O O . VAL A 1 93 ? -3.944 3.070 4.359 1.00 96.25 93 VAL A O 1
ATOM 728 N N . ILE A 1 94 ? -3.404 0.892 4.134 1.00 94.38 94 ILE A N 1
ATOM 729 C CA . ILE A 1 94 ? -1.965 1.029 4.357 1.00 94.38 94 ILE A CA 1
ATOM 730 C C . ILE A 1 94 ? -1.264 1.039 2.996 1.00 94.38 94 ILE A C 1
ATOM 732 O O . ILE A 1 94 ? -1.092 -0.005 2.369 1.00 94.38 94 ILE A O 1
ATOM 736 N N . ASP A 1 95 ? -0.836 2.222 2.558 1.00 89.19 95 ASP A N 1
ATOM 737 C CA . ASP A 1 95 ? -0.071 2.435 1.323 1.00 89.19 95 ASP A CA 1
ATOM 738 C C . ASP A 1 95 ? 1.390 2.718 1.657 1.00 89.19 95 ASP A C 1
ATOM 740 O O . ASP A 1 95 ? 1.937 3.802 1.467 1.00 89.19 95 ASP A O 1
ATOM 744 N N . ASN A 1 96 ? 2.010 1.711 2.246 1.00 77.75 96 ASN A N 1
ATOM 745 C CA . ASN A 1 96 ? 3.448 1.643 2.374 1.00 77.75 96 ASN A CA 1
ATOM 746 C C . ASN A 1 96 ? 3.845 0.522 1.436 1.00 77.75 96 ASN A C 1
ATOM 748 O O . ASN A 1 96 ? 3.249 -0.543 1.527 1.00 77.75 96 ASN A O 1
ATOM 752 N N . THR A 1 97 ? 4.839 0.715 0.573 1.00 65.88 97 THR A N 1
ATOM 753 C CA . THR A 1 97 ? 5.344 -0.293 -0.383 1.00 65.88 97 THR A CA 1
ATOM 754 C C . THR A 1 97 ? 5.556 -1.692 0.231 1.00 65.88 97 THR A C 1
ATOM 756 O O . THR A 1 97 ? 5.618 -2.666 -0.511 1.00 65.88 97 THR A O 1
ATOM 759 N N . SER A 1 98 ? 5.653 -1.787 1.571 1.00 64.12 98 SER A N 1
ATOM 760 C CA . SER A 1 98 ? 5.512 -2.976 2.438 1.00 64.12 98 SER A CA 1
ATOM 761 C C . SER A 1 98 ? 6.033 -4.291 1.849 1.00 64.12 98 SER A C 1
ATOM 763 O O . SER A 1 98 ? 5.328 -5.306 1.907 1.00 64.12 98 SER A O 1
ATOM 765 N N . PRO A 1 99 ? 7.277 -4.331 1.328 1.00 61.50 99 PRO A N 1
ATOM 766 C CA . PRO A 1 99 ? 7.785 -5.551 0.713 1.00 61.50 99 PRO A CA 1
ATOM 767 C C . PRO A 1 99 ? 7.996 -6.656 1.759 1.00 61.50 99 PRO A C 1
ATOM 769 O O . PRO A 1 99 ? 7.755 -7.832 1.493 1.00 61.50 99 PRO A O 1
ATOM 772 N N . ALA A 1 100 ? 8.383 -6.287 2.984 1.00 80.31 100 ALA A N 1
ATOM 773 C CA . ALA A 1 100 ? 8.730 -7.234 4.034 1.00 80.31 100 ALA A CA 1
ATOM 774 C C . ALA A 1 100 ? 7.500 -7.792 4.770 1.00 80.31 100 ALA A C 1
ATOM 776 O O . ALA A 1 100 ? 6.647 -7.043 5.254 1.00 80.31 100 ALA A O 1
ATOM 777 N N . ALA A 1 101 ? 7.478 -9.115 4.959 1.00 86.38 101 ALA A N 1
ATOM 778 C CA . ALA A 1 101 ? 6.454 -9.811 5.740 1.00 86.38 101 ALA A CA 1
ATOM 779 C C . ALA A 1 101 ? 6.340 -9.273 7.177 1.00 86.38 101 ALA A C 1
ATOM 781 O O . ALA A 1 101 ? 5.235 -9.128 7.693 1.00 86.38 101 ALA A O 1
ATOM 782 N N . LYS A 1 102 ? 7.471 -8.891 7.791 1.00 87.75 102 LYS A N 1
ATOM 783 C CA . LYS A 1 102 ? 7.511 -8.297 9.135 1.00 87.75 102 LYS A CA 1
ATOM 784 C C . LYS A 1 102 ? 6.669 -7.021 9.232 1.00 87.75 102 LYS A C 1
ATOM 786 O O . LYS A 1 102 ? 5.855 -6.899 10.137 1.00 87.75 102 LYS A O 1
ATOM 791 N N . THR A 1 103 ? 6.807 -6.105 8.270 1.00 86.06 103 THR A N 1
ATOM 792 C CA . THR A 1 103 ? 6.037 -4.851 8.256 1.00 86.06 103 THR A CA 1
ATOM 793 C C . THR A 1 103 ? 4.539 -5.122 8.132 1.00 86.06 103 THR A C 1
ATOM 795 O O . THR A 1 103 ? 3.748 -4.484 8.820 1.00 86.06 103 THR A O 1
ATOM 798 N N . ARG A 1 104 ? 4.136 -6.099 7.307 1.00 90.75 104 ARG A N 1
ATOM 799 C CA . ARG A 1 104 ? 2.724 -6.497 7.183 1.00 90.75 104 ARG A CA 1
ATOM 800 C C . ARG A 1 104 ? 2.194 -7.132 8.470 1.00 90.75 104 ARG A C 1
ATOM 802 O O . ARG A 1 104 ? 1.081 -6.815 8.877 1.00 90.75 104 ARG A O 1
ATOM 809 N N . ALA A 1 105 ? 2.992 -7.972 9.130 1.00 93.06 105 ALA A N 1
ATOM 810 C CA . ALA A 1 105 ? 2.610 -8.640 10.374 1.00 93.06 105 ALA A CA 1
ATOM 811 C C . ALA A 1 105 ? 2.240 -7.649 11.489 1.00 93.06 105 ALA A C 1
ATOM 813 O O . ALA A 1 105 ? 1.283 -7.888 12.221 1.00 93.06 105 ALA A O 1
ATOM 814 N N . GLU A 1 106 ? 2.941 -6.517 11.580 1.00 93.19 106 GLU A N 1
ATOM 815 C CA . GLU A 1 106 ? 2.640 -5.472 12.564 1.00 93.19 106 GLU A CA 1
ATOM 816 C C . GLU A 1 106 ? 1.257 -4.835 12.338 1.00 93.19 106 GLU A C 1
ATOM 818 O O . GLU A 1 106 ? 0.492 -4.667 13.286 1.00 93.19 106 GLU A O 1
ATOM 823 N N . TYR A 1 107 ? 0.879 -4.547 11.088 1.00 94.81 107 TYR A N 1
ATOM 824 C CA . TYR A 1 107 ? -0.462 -4.034 10.773 1.00 94.81 107 TYR A CA 1
ATOM 825 C C . TYR A 1 107 ? -1.553 -5.098 10.938 1.00 94.81 107 TYR A C 1
ATOM 827 O O . TYR A 1 107 ? -2.635 -4.803 11.444 1.00 94.81 107 TYR A O 1
ATOM 835 N N . ILE A 1 108 ? -1.259 -6.354 10.588 1.00 95.62 108 ILE A N 1
ATOM 836 C CA . ILE A 1 108 ? -2.174 -7.479 10.826 1.00 95.62 108 ILE A CA 1
ATOM 837 C C . ILE A 1 108 ? -2.445 -7.641 12.328 1.00 95.62 108 ILE A C 1
ATOM 839 O O . ILE A 1 108 ? -3.586 -7.883 12.719 1.00 95.62 108 ILE A O 1
ATOM 843 N N . ALA A 1 109 ? -1.429 -7.485 13.182 1.00 96.62 109 ALA A N 1
ATOM 844 C CA . ALA A 1 109 ? -1.597 -7.537 14.633 1.00 96.62 109 ALA A CA 1
ATOM 845 C C . ALA A 1 109 ? -2.523 -6.421 15.147 1.00 96.62 109 ALA A C 1
ATOM 847 O O . ALA A 1 109 ? -3.400 -6.689 15.969 1.00 96.62 109 ALA A O 1
ATOM 848 N N . ILE A 1 110 ? -2.388 -5.202 14.610 1.00 96.19 110 ILE A N 1
ATOM 849 C CA . ILE A 1 110 ? -3.295 -4.084 14.905 1.00 96.19 110 ILE A CA 1
ATOM 850 C C . ILE A 1 110 ? -4.732 -4.440 14.511 1.00 96.19 110 ILE A C 1
ATOM 852 O O . ILE A 1 110 ? -5.627 -4.395 15.351 1.00 96.19 110 ILE A O 1
ATOM 856 N N . ALA A 1 111 ? -4.972 -4.862 13.269 1.00 96.75 111 ALA A N 1
ATOM 857 C CA . ALA A 1 111 ? -6.318 -5.215 12.818 1.00 96.75 111 ALA A CA 1
ATOM 858 C C . ALA A 1 111 ? -6.951 -6.324 13.680 1.00 96.75 111 ALA A C 1
ATOM 860 O O . ALA A 1 111 ? -8.106 -6.208 14.090 1.00 96.75 111 ALA A O 1
ATOM 861 N N . LYS A 1 112 ? -6.166 -7.350 14.048 1.00 97.31 112 LYS A N 1
ATOM 862 C CA . LYS A 1 112 ? -6.600 -8.429 14.950 1.00 97.31 112 LYS A CA 1
ATOM 863 C C . LYS A 1 112 ? -7.016 -7.915 16.329 1.00 97.31 112 LYS A C 1
ATOM 865 O O . LYS A 1 112 ? -8.052 -8.340 16.831 1.00 97.31 112 LYS A O 1
ATOM 870 N N . LYS A 1 113 ? -6.261 -6.983 16.923 1.00 97.25 113 LYS A N 1
ATOM 871 C CA . LYS A 1 113 ? -6.605 -6.340 18.209 1.00 97.25 113 LYS A CA 1
ATOM 872 C C . LYS A 1 113 ? -7.967 -5.638 18.146 1.00 97.25 113 LYS A C 1
ATOM 874 O O . LYS A 1 113 ? -8.732 -5.717 19.102 1.00 97.25 113 LYS A O 1
ATOM 879 N N . HIS A 1 114 ? -8.284 -5.011 17.014 1.00 96.81 114 HIS A N 1
ATOM 880 C CA . HIS A 1 114 ? -9.574 -4.351 16.778 1.00 96.81 114 HIS A CA 1
ATOM 881 C C . HIS A 1 114 ? -10.661 -5.288 16.228 1.00 96.81 114 HIS A C 1
ATOM 883 O O . HIS A 1 114 ? -11.779 -4.837 16.007 1.00 96.81 114 HIS A O 1
ATOM 889 N N . LYS A 1 115 ? -1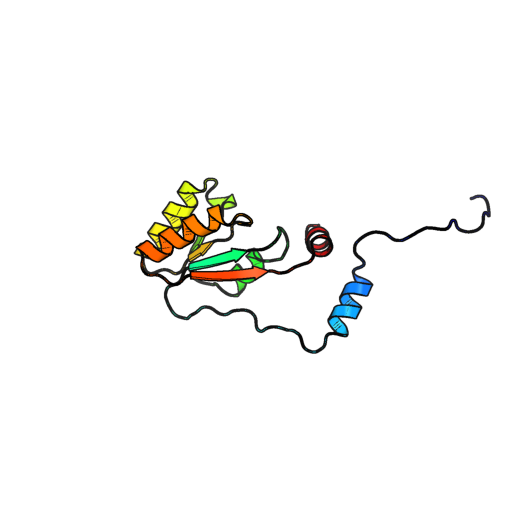0.368 -6.584 16.036 1.00 97.19 115 LYS A N 1
ATOM 890 C CA . LYS A 1 115 ? -11.275 -7.580 15.434 1.00 97.19 115 LYS A CA 1
ATOM 891 C C . LYS A 1 115 ? -11.765 -7.184 14.033 1.00 97.19 115 LYS A C 1
ATOM 893 O O . LYS A 1 115 ? -12.892 -7.485 13.655 1.00 97.19 115 LYS A O 1
ATOM 898 N N . VAL A 1 116 ? -10.903 -6.521 13.268 1.00 97.62 116 VAL A N 1
ATOM 899 C CA . VAL A 1 116 ? -11.191 -6.035 11.917 1.00 97.62 116 VAL A CA 1
ATOM 900 C C . VAL A 1 116 ? -10.548 -6.975 10.884 1.00 97.62 116 VAL A C 1
ATOM 902 O O . VAL A 1 116 ? -9.376 -7.333 11.048 1.00 97.62 116 VAL A O 1
ATOM 905 N N . PRO A 1 117 ? -11.270 -7.398 9.828 1.00 97.50 117 PRO A N 1
ATOM 906 C CA . PRO A 1 117 ? -10.707 -8.223 8.763 1.00 97.50 117 PRO A CA 1
ATOM 907 C C . PRO A 1 117 ? -9.597 -7.489 8.002 1.00 97.50 117 PRO A C 1
ATOM 909 O O . PRO A 1 117 ? -9.624 -6.267 7.844 1.00 97.50 117 PRO A O 1
ATOM 912 N N . VAL A 1 118 ? -8.624 -8.255 7.505 1.00 96.38 118 VAL A N 1
ATOM 913 C CA . VAL A 1 118 ? -7.513 -7.737 6.698 1.00 96.38 118 VAL A CA 1
ATOM 914 C C . VAL A 1 118 ? -7.594 -8.317 5.296 1.00 96.38 118 VAL A C 1
ATOM 916 O O . VAL A 1 118 ? -7.653 -9.536 5.143 1.00 96.38 118 VAL A O 1
ATOM 919 N N . ARG A 1 119 ? -7.523 -7.459 4.276 1.00 94.94 119 ARG A N 1
ATOM 920 C CA . ARG A 1 119 ? -7.330 -7.863 2.878 1.00 94.94 119 ARG A CA 1
ATOM 921 C C . ARG A 1 119 ? -6.010 -7.323 2.345 1.00 94.94 119 ARG A C 1
ATOM 923 O O . ARG A 1 119 ? -5.574 -6.234 2.714 1.00 94.94 119 ARG A O 1
ATOM 930 N N . CYS A 1 120 ? -5.365 -8.095 1.480 1.00 92.00 120 CYS A N 1
ATOM 931 C CA . CYS A 1 120 ? -4.148 -7.691 0.787 1.00 92.00 120 CYS A CA 1
ATOM 932 C C . CYS A 1 120 ? -4.484 -7.438 -0.678 1.00 92.00 120 CYS A C 1
ATOM 934 O O . CYS A 1 120 ? -5.044 -8.313 -1.331 1.00 92.00 120 CYS A O 1
ATOM 936 N N . TRP A 1 121 ? -4.160 -6.250 -1.178 1.00 91.75 121 TRP A N 1
ATOM 937 C CA . TRP A 1 121 ? -4.246 -5.924 -2.597 1.00 91.75 121 TRP A CA 1
ATOM 938 C C . TRP A 1 121 ? -2.827 -5.886 -3.147 1.00 91.75 121 TRP A C 1
ATOM 940 O O . TRP A 1 121 ? -2.071 -4.943 -2.891 1.00 91.75 121 TRP A O 1
ATOM 950 N N . GLU A 1 122 ? -2.454 -6.950 -3.849 1.00 88.81 122 GLU A N 1
ATOM 951 C CA . GLU A 1 122 ? -1.128 -7.111 -4.432 1.00 88.81 122 GLU A CA 1
ATOM 952 C C . GLU A 1 122 ? -1.143 -6.720 -5.909 1.00 88.81 122 GLU A C 1
ATOM 954 O O . GLU A 1 122 ? -1.890 -7.271 -6.708 1.00 88.81 122 GLU A O 1
ATOM 959 N N . GLN A 1 123 ? -0.303 -5.755 -6.279 1.00 86.38 123 GLN A N 1
ATOM 960 C CA . GLN A 1 123 ? -0.029 -5.444 -7.673 1.00 86.38 123 GLN A CA 1
ATOM 961 C C . GLN A 1 123 ? 1.173 -6.245 -8.155 1.00 86.38 123 GLN A C 1
ATOM 963 O O . GLN A 1 123 ? 2.326 -5.910 -7.860 1.00 86.38 123 GLN A O 1
ATOM 968 N N . ILE A 1 124 ? 0.872 -7.278 -8.933 1.00 85.56 124 ILE A N 1
ATOM 969 C CA . ILE A 1 124 ? 1.850 -8.123 -9.604 1.00 85.56 124 ILE A CA 1
ATOM 970 C C . ILE A 1 124 ? 2.208 -7.447 -10.925 1.00 85.56 124 ILE A C 1
ATOM 972 O O . ILE A 1 124 ? 1.458 -7.484 -11.895 1.00 85.56 124 ILE A O 1
ATOM 976 N N . ILE A 1 125 ? 3.351 -6.770 -10.948 1.00 84.31 125 ILE A N 1
ATOM 977 C CA . ILE A 1 125 ? 3.855 -6.083 -12.135 1.00 84.31 125 ILE A CA 1
ATOM 978 C C . ILE A 1 125 ? 5.336 -6.399 -12.303 1.00 84.31 125 ILE A C 1
ATOM 980 O O . ILE A 1 125 ? 6.087 -6.449 -11.323 1.00 84.31 125 ILE A O 1
ATOM 984 N N . ASP A 1 126 ? 5.758 -6.608 -13.548 1.00 86.06 126 ASP A N 1
ATOM 985 C CA . ASP A 1 126 ? 7.169 -6.805 -13.850 1.00 86.06 126 ASP A CA 1
ATOM 986 C C . ASP A 1 126 ? 7.995 -5.570 -13.449 1.00 86.06 126 ASP A C 1
ATOM 988 O O . ASP A 1 126 ? 7.560 -4.419 -13.561 1.00 86.06 126 ASP A O 1
ATOM 992 N N . ARG A 1 127 ? 9.222 -5.805 -12.978 1.00 83.56 127 ARG A N 1
ATOM 993 C CA . ARG A 1 127 ? 10.094 -4.735 -12.488 1.00 83.56 127 ARG A CA 1
ATOM 994 C C . ARG A 1 127 ? 10.528 -3.788 -13.607 1.00 83.56 127 ARG A C 1
ATOM 996 O O . ARG A 1 127 ? 10.725 -2.606 -13.324 1.00 83.56 127 ARG A O 1
ATOM 1003 N N . ALA A 1 128 ? 10.727 -4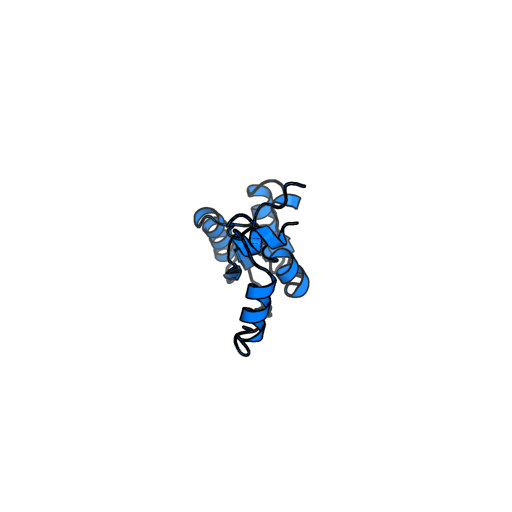.273 -14.834 1.00 86.44 128 ALA A N 1
ATOM 1004 C CA . ALA A 1 128 ? 11.092 -3.425 -15.965 1.00 86.44 128 ALA A CA 1
ATOM 1005 C C . ALA A 1 128 ? 9.925 -2.509 -16.350 1.00 86.44 128 ALA A C 1
ATOM 1007 O O . ALA A 1 128 ? 10.136 -1.310 -16.521 1.00 86.44 128 ALA A O 1
ATOM 1008 N N . LEU A 1 129 ? 8.698 -3.038 -16.346 1.00 87.25 129 LEU A N 1
ATOM 1009 C CA . LEU A 1 129 ? 7.490 -2.235 -16.529 1.00 87.25 129 LEU A CA 1
ATOM 1010 C C . LEU A 1 129 ? 7.305 -1.208 -15.397 1.00 87.25 129 LEU A C 1
ATOM 1012 O O . LEU A 1 129 ? 7.124 -0.027 -15.671 1.00 87.25 129 LEU A O 1
ATOM 1016 N N . ALA A 1 130 ? 7.431 -1.601 -14.125 1.00 87.12 130 ALA A N 1
ATOM 1017 C CA . ALA A 1 130 ? 7.318 -0.660 -13.003 1.00 87.12 130 ALA A CA 1
ATOM 1018 C C . ALA A 1 130 ? 8.351 0.480 -13.075 1.00 87.12 130 ALA A C 1
ATOM 1020 O O . ALA A 1 130 ? 8.043 1.620 -12.739 1.00 87.12 130 ALA A O 1
ATOM 1021 N N . LYS A 1 131 ? 9.576 0.188 -13.536 1.00 86.75 131 LYS A N 1
ATOM 1022 C CA . LYS A 1 131 ? 10.604 1.211 -13.786 1.00 86.75 131 LYS A CA 1
ATOM 1023 C C . LYS A 1 131 ? 10.237 2.129 -14.949 1.00 86.75 131 LYS A C 1
ATOM 1025 O O . LYS A 1 131 ? 10.469 3.327 -14.839 1.00 86.75 131 LYS A O 1
ATOM 1030 N N . HIS A 1 132 ? 9.692 1.577 -16.033 1.00 88.19 132 HIS A N 1
ATOM 1031 C CA . HIS A 1 132 ? 9.229 2.352 -17.182 1.00 88.19 132 HIS A CA 1
ATOM 1032 C C . HIS A 1 132 ? 8.121 3.338 -16.786 1.00 88.19 132 HIS A C 1
ATOM 1034 O O . HIS A 1 132 ? 8.165 4.488 -17.192 1.00 88.19 132 HIS A O 1
ATOM 1040 N N . LEU A 1 133 ? 7.191 2.925 -15.918 1.00 85.94 133 LEU A N 1
ATOM 1041 C CA . LEU A 1 133 ? 6.091 3.767 -15.425 1.00 85.94 133 LEU A CA 1
ATOM 1042 C C . LEU A 1 133 ? 6.510 4.850 -14.409 1.00 85.94 133 LEU A C 1
ATOM 1044 O O . LEU A 1 133 ? 5.667 5.631 -13.971 1.00 85.94 133 LEU A O 1
ATOM 1048 N N . ASN A 1 134 ? 7.774 4.874 -13.977 1.00 81.44 134 ASN A N 1
ATOM 1049 C CA . ASN A 1 134 ? 8.261 5.786 -12.939 1.00 81.44 134 ASN A CA 1
ATOM 1050 C C . ASN A 1 134 ? 8.797 7.127 -13.486 1.00 81.44 134 ASN A C 1
ATOM 1052 O O . ASN A 1 134 ? 9.269 7.938 -12.689 1.00 81.44 134 ASN A O 1
ATOM 1056 N N . PHE A 1 135 ? 8.758 7.355 -14.805 1.00 56.38 135 PHE A N 1
ATOM 1057 C CA . PHE A 1 135 ? 9.280 8.557 -15.465 1.00 56.38 135 PHE A CA 1
ATOM 1058 C C . PHE A 1 135 ? 8.320 9.088 -16.526 1.00 56.38 135 PHE A C 1
ATOM 1060 O O . PHE A 1 135 ? 7.787 8.261 -17.297 1.00 56.38 135 PHE A O 1
#

Mean predicted aligned error: 6.35 Å

Foldseek 3Di:
DPPDDDDDDDDDFDDVVVVVVVVVVVVPPPDDQDADPPAAAEEEEEEDPQLCSVVSCVVHVPQAAEQECVVQVDLVSSLVSCLVCLVVRGHHYYPYNCHDPVSVVSVVVSCVVSVHYYDYDYRDDDPRVSVVSPD

Sequence (135 aa):
FLREPPAKFLWSGFDPHAYLAKVAADDDSWEELPEPSGSQEMVLLVGPPASGKSRLAKTKLKGYTWVNRDTYKTQAKCQKVAEEALNKGKSVVIDNTSPAAKTRAEYIAIAKKHKVPVRCWEQIIDRALAKHLNF

Solvent-accessible surface area (backbone atoms only — not comparable to full-atom values): 8267 Å² total; per-residue (Å²): 142,80,84,68,76,84,77,91,81,76,94,80,83,78,56,68,67,64,50,50,53,50,54,68,70,50,83,80,72,81,70,79,77,82,72,74,84,89,59,64,34,36,39,39,40,33,38,64,72,57,66,47,62,71,57,51,43,66,71,56,47,68,87,41,50,78,36,34,45,86,83,50,69,38,69,70,50,33,50,50,53,47,51,57,36,46,75,71,68,39,27,34,35,39,60,40,58,56,84,49,68,68,63,49,50,56,53,52,51,52,32,54,75,71,72,32,54,77,48,77,52,70,53,89,68,57,70,60,58,24,57,58,61,62,110

InterPro domains:
  IPR027417 P-loop containing nucleoside triphosphate hydrolase [G3DSA:3.40.50.300] (13-135)
  IPR027417 P-loop containing nucleoside triphosphate hydrolase [SSF52540] (33-131)

Radius of gyration: 20.17 Å; Cα contacts (8 Å, |Δi|>4): 161; chains: 1; bounding box: 51×24×64 Å

pLDDT: mean 88.34, std 9.45, range [53.28, 98.0]

Organism: NCBI:txid91324

Nearest PDB structures (foldseek):
  3zvn-assembly1_A  TM=8.537E-01  e=1.085E-08  Mus musculus
  3zvm-assembly1_B  TM=8.369E-01  e=4.861E-08  Mus musculus
  3u7g-assembly1_A  TM=8.169E-01  e=5.188E-08  Mus musculus
  3u7e-assembly1_B  TM=7.763E-01  e=5.188E-08  Mus musculus
  9drz-assembly3_C  TM=8.981E-01  e=3.834E-06  Lichtheimia corymbifera

Secondary structure (DSSP, 8-state):
---PPPPP----S--HHHHHHHHHH-TT--PPPPPP-SSS-EEEEES-TTSSHHHHHHHH-TTSEEE-HHHH-SHHHHHHHHHHHHHTT--EEE-S---SHHHHHHHHHHHHHTT--EEEEE----HHHHHHTT-